Protein AF-A0A2M8PKV9-F1 (afdb_monomer_lite)

Radius of gyration: 21.06 Å; chains: 1; bounding box: 46×39×56 Å

pLDDT: mean 95.74, std 5.41, range [52.59, 98.69]

Sequence (133 aa):
SYCGNTVTEWDHLRPLVIDKKPTGYISEIHNLVPSCGKCNQSKGNKPWRQWMFRDAKLSPKSKGVTDIEERARHLSAYEKWSTPTKLDFASIVGLAVWEEHQENLESVQALLRKSQELAEKIKRTIGEAHAKR

Structure (mmCIF, N/CA/C/O backbone):
data_AF-A0A2M8PKV9-F1
#
_entry.id   AF-A0A2M8PKV9-F1
#
loop_
_atom_site.group_PDB
_atom_site.id
_atom_site.type_symbol
_atom_site.label_atom_id
_atom_site.label_alt_id
_atom_site.label_comp_id
_atom_site.label_asym_id
_atom_site.label_entity_id
_atom_site.label_seq_id
_atom_site.pdbx_PDB_ins_code
_atom_site.Cartn_x
_atom_site.Cartn_y
_atom_site.Cartn_z
_atom_site.occupancy
_atom_site.B_iso_or_equiv
_atom_site.auth_seq_id
_atom_site.auth_comp_id
_atom_site.auth_asym_id
_atom_site.auth_atom_id
_atom_site.pdbx_PDB_model_num
ATOM 1 N N . SER A 1 1 ? -8.541 -8.816 -12.283 1.00 92.00 1 SER A N 1
ATOM 2 C CA . SER A 1 1 ? -8.387 -8.634 -10.825 1.00 92.00 1 SER A CA 1
ATOM 3 C C . SER A 1 1 ? -7.825 -9.901 -10.198 1.00 92.00 1 SER A C 1
ATOM 5 O O . SER A 1 1 ? -7.947 -10.973 -10.792 1.00 92.00 1 SER A O 1
ATOM 7 N N . TYR A 1 2 ? -7.252 -9.801 -8.994 1.00 96.81 2 TYR A N 1
ATOM 8 C CA . TYR A 1 2 ? -6.715 -10.948 -8.246 1.00 96.81 2 TYR A CA 1
ATOM 9 C C . TYR A 1 2 ? -7.729 -12.074 -7.989 1.00 96.81 2 TYR A C 1
ATOM 11 O O . TYR A 1 2 ? -7.339 -13.229 -7.882 1.00 96.81 2 TYR A O 1
ATOM 19 N N . CYS A 1 3 ? -9.019 -11.747 -7.881 1.00 95.81 3 CYS A N 1
ATOM 20 C CA . CYS A 1 3 ? -10.068 -12.692 -7.490 1.00 95.81 3 CYS A CA 1
ATOM 21 C C . CYS A 1 3 ? -11.160 -12.913 -8.548 1.00 95.81 3 CYS A C 1
ATOM 23 O O . CYS A 1 3 ? -12.217 -13.430 -8.210 1.00 95.81 3 CYS A O 1
ATOM 25 N N . GLY A 1 4 ? -10.963 -12.452 -9.786 1.00 94.81 4 GLY A N 1
ATOM 26 C CA . GLY A 1 4 ? -11.947 -12.590 -10.870 1.00 94.81 4 GLY A CA 1
ATOM 27 C C . GLY A 1 4 ? -13.082 -11.556 -10.878 1.00 94.81 4 GLY A C 1
ATOM 28 O O . GLY A 1 4 ? -13.709 -11.366 -11.911 1.00 94.81 4 GLY A O 1
ATOM 29 N N . ASN A 1 5 ? -13.305 -10.818 -9.786 1.00 96.25 5 ASN A N 1
ATOM 30 C CA . ASN A 1 5 ? -14.305 -9.742 -9.739 1.00 96.25 5 ASN A CA 1
ATOM 31 C C . ASN A 1 5 ? -13.985 -8.580 -10.702 1.00 96.25 5 ASN A C 1
ATOM 33 O O . ASN A 1 5 ? -12.824 -8.386 -11.082 1.00 96.25 5 ASN A O 1
ATOM 37 N N . THR A 1 6 ? -14.992 -7.747 -10.987 1.00 97.38 6 THR A N 1
ATOM 38 C CA . THR A 1 6 ? -14.864 -6.501 -11.760 1.00 97.38 6 THR A CA 1
ATOM 39 C C . THR A 1 6 ? -13.671 -5.670 -11.301 1.00 97.38 6 THR A C 1
ATOM 41 O O . THR A 1 6 ? -13.479 -5.432 -10.105 1.00 97.38 6 THR A O 1
ATOM 44 N N . VAL A 1 7 ? -12.853 -5.257 -12.266 1.00 97.88 7 VAL A N 1
ATOM 45 C CA . VAL A 1 7 ? -11.725 -4.355 -12.039 1.00 97.88 7 VAL A CA 1
ATOM 46 C C . VAL A 1 7 ? -12.277 -2.953 -11.822 1.00 97.88 7 VAL A C 1
ATOM 48 O O . VAL A 1 7 ? -13.049 -2.463 -12.639 1.00 97.88 7 VAL A O 1
ATOM 51 N N . THR A 1 8 ? -11.878 -2.319 -10.728 1.00 97.94 8 THR A N 1
ATOM 52 C CA . THR A 1 8 ? -12.311 -0.958 -10.375 1.00 97.94 8 THR A CA 1
ATOM 53 C C . THR A 1 8 ? -11.136 -0.013 -10.159 1.00 97.94 8 THR A C 1
ATOM 55 O O . THR A 1 8 ? -11.340 1.185 -10.018 1.00 97.94 8 THR A O 1
ATOM 58 N N . GLU A 1 9 ? -9.914 -0.541 -10.095 1.00 97.19 9 GLU A N 1
ATOM 59 C CA . GLU A 1 9 ? -8.708 0.222 -9.783 1.00 97.19 9 GLU A CA 1
ATOM 60 C C . GLU A 1 9 ? -7.445 -0.525 -10.237 1.00 97.19 9 GLU A C 1
ATOM 62 O O . GLU A 1 9 ? -7.497 -1.675 -10.692 1.00 97.19 9 GLU A O 1
ATOM 67 N N . TRP A 1 10 ? -6.302 0.126 -10.047 1.00 97.44 10 TRP A N 1
ATOM 68 C CA . TRP A 1 10 ? -4.976 -0.435 -10.268 1.00 97.44 10 TRP A CA 1
ATOM 69 C C . TRP A 1 10 ? -4.275 -0.620 -8.920 1.00 97.44 10 TRP A C 1
ATOM 71 O O . TRP A 1 10 ? -4.234 0.308 -8.118 1.00 97.44 10 TRP A O 1
ATOM 81 N N . ASP A 1 11 ? -3.747 -1.815 -8.662 1.00 97.38 11 ASP A N 1
ATOM 82 C CA . ASP A 1 11 ? -2.961 -2.123 -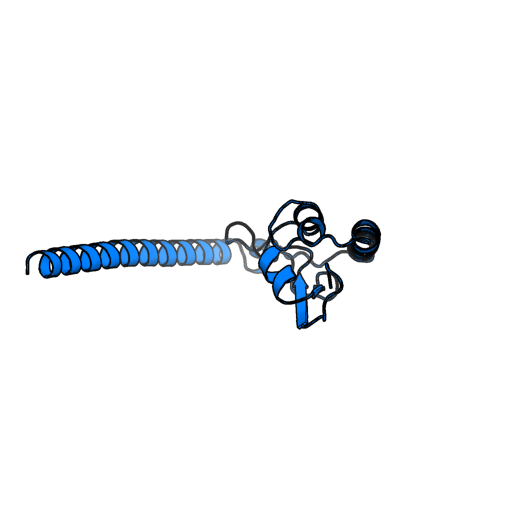7.461 1.00 97.38 11 ASP A CA 1
ATOM 83 C C . ASP A 1 11 ? -1.467 -2.127 -7.793 1.00 97.38 11 ASP A C 1
ATOM 85 O O . ASP A 1 11 ? -1.065 -2.585 -8.866 1.00 97.38 11 ASP A O 1
ATOM 89 N N . HIS A 1 12 ? -0.649 -1.655 -6.852 1.00 97.06 12 HIS A N 1
ATOM 90 C CA . HIS A 1 12 ? 0.804 -1.725 -6.960 1.00 97.06 12 HIS A CA 1
ATOM 91 C C . HIS A 1 12 ? 1.318 -3.109 -6.563 1.00 97.06 12 HIS A C 1
ATOM 93 O O . HIS A 1 12 ? 1.292 -3.452 -5.379 1.00 97.06 12 HIS A O 1
ATOM 99 N N . LEU A 1 13 ? 1.848 -3.889 -7.510 1.00 95.38 13 LEU A N 1
ATOM 100 C CA . LEU A 1 13 ? 2.422 -5.215 -7.234 1.00 95.38 13 LEU A CA 1
ATOM 101 C C . LEU A 1 13 ? 3.515 -5.161 -6.166 1.00 95.38 13 LEU A C 1
ATOM 103 O O . LEU A 1 13 ? 3.557 -6.003 -5.262 1.00 95.38 13 LEU A O 1
ATOM 107 N N . ARG A 1 14 ? 4.379 -4.150 -6.272 1.00 95.69 14 ARG A N 1
ATOM 108 C CA . ARG A 1 14 ? 5.443 -3.828 -5.328 1.00 95.69 14 ARG A CA 1
ATOM 109 C C . ARG A 1 14 ? 5.019 -2.586 -4.542 1.00 95.69 14 ARG A C 1
ATOM 111 O O . ARG A 1 14 ? 4.703 -1.561 -5.151 1.00 95.69 14 ARG A O 1
ATOM 118 N N . PRO A 1 15 ? 4.988 -2.655 -3.204 1.00 96.00 15 PRO A N 1
ATOM 119 C CA . PRO A 1 15 ? 4.475 -1.569 -2.377 1.00 96.00 15 PRO A CA 1
ATOM 120 C C . PRO A 1 15 ? 5.321 -0.306 -2.531 1.00 96.00 15 PRO A C 1
ATOM 122 O O . PRO A 1 15 ? 6.547 -0.387 -2.522 1.00 96.00 15 PRO A O 1
ATOM 125 N N . LEU A 1 16 ? 4.673 0.858 -2.615 1.00 96.56 16 LEU A N 1
ATOM 126 C CA . LEU A 1 16 ? 5.364 2.152 -2.668 1.00 96.56 16 LEU A CA 1
ATOM 127 C C . LEU A 1 16 ? 5.933 2.565 -1.307 1.00 96.56 16 LEU A C 1
ATOM 129 O O . LEU A 1 16 ? 6.960 3.231 -1.247 1.00 96.56 16 LEU A O 1
ATOM 133 N N . VAL A 1 17 ? 5.271 2.162 -0.216 1.00 95.25 17 VAL A N 1
ATOM 134 C CA . VAL A 1 17 ? 5.625 2.537 1.158 1.00 95.25 17 VAL A CA 1
ATOM 135 C C . VAL A 1 17 ? 5.602 1.307 2.067 1.00 95.25 17 VAL A C 1
ATOM 137 O O . VAL A 1 17 ? 4.613 0.569 2.110 1.00 95.25 17 VAL A O 1
ATOM 140 N N . ILE A 1 18 ? 6.678 1.112 2.827 1.00 94.94 18 ILE A N 1
ATOM 141 C CA . ILE A 1 18 ? 6.800 0.123 3.907 1.00 94.94 18 ILE A CA 1
ATOM 142 C C . ILE A 1 18 ? 7.345 0.853 5.134 1.00 94.94 18 ILE A C 1
ATOM 144 O O . ILE A 1 18 ? 8.228 1.692 5.002 1.00 94.94 18 ILE A O 1
ATOM 148 N N . ASP A 1 19 ? 6.791 0.579 6.317 1.00 92.12 19 ASP A N 1
ATOM 149 C CA . ASP A 1 19 ? 7.226 1.186 7.585 1.00 92.12 19 ASP A CA 1
ATOM 150 C C . ASP A 1 19 ? 7.351 2.716 7.522 1.00 92.12 19 ASP A C 1
ATOM 152 O O . ASP A 1 19 ? 8.280 3.318 8.055 1.00 92.12 19 ASP A O 1
ATOM 156 N N . LYS A 1 20 ? 6.377 3.344 6.843 1.00 90.00 20 LYS A N 1
ATOM 157 C CA . LYS A 1 20 ? 6.284 4.796 6.599 1.00 90.00 20 LYS A CA 1
ATOM 158 C C . LYS A 1 20 ? 7.422 5.383 5.750 1.00 90.00 20 LYS A C 1
ATOM 160 O O . LYS A 1 20 ? 7.524 6.600 5.649 1.00 90.00 20 LYS A O 1
ATOM 165 N N . LYS A 1 21 ? 8.238 4.544 5.110 1.00 92.00 21 LYS A N 1
ATOM 166 C CA . LYS A 1 21 ? 9.325 4.952 4.215 1.00 92.00 21 LYS A CA 1
ATOM 167 C C . LYS A 1 21 ? 9.037 4.517 2.779 1.00 92.00 21 LYS A C 1
ATOM 169 O O . LYS A 1 21 ? 8.473 3.436 2.574 1.00 92.00 21 LYS A O 1
ATOM 174 N N . PRO A 1 22 ? 9.400 5.325 1.771 1.00 95.19 22 PRO A N 1
ATOM 175 C CA . PRO A 1 22 ? 9.250 4.905 0.390 1.00 95.19 22 PRO A CA 1
ATOM 176 C C . PRO A 1 22 ? 10.226 3.771 0.065 1.00 95.19 22 PRO A C 1
ATOM 178 O O . PRO A 1 22 ? 11.354 3.740 0.548 1.00 95.19 22 PRO A O 1
ATOM 181 N N . THR A 1 23 ? 9.796 2.835 -0.774 1.00 96.75 23 THR A N 1
ATOM 182 C CA . THR A 1 23 ? 10.595 1.659 -1.169 1.00 96.75 23 THR A CA 1
ATOM 183 C C . THR A 1 23 ? 11.504 1.911 -2.374 1.00 96.75 23 THR A C 1
ATOM 185 O O . THR A 1 23 ? 12.309 1.047 -2.734 1.00 96.75 23 THR A O 1
ATOM 188 N N . GLY A 1 24 ? 11.340 3.061 -3.032 1.00 97.31 24 GLY A N 1
ATOM 189 C CA . GLY A 1 24 ? 11.969 3.385 -4.312 1.00 97.31 24 GLY A CA 1
ATOM 190 C C . GLY A 1 24 ? 11.115 3.022 -5.526 1.00 97.31 24 GLY A C 1
ATOM 191 O O . GLY A 1 24 ? 11.309 3.604 -6.589 1.00 97.31 24 GLY A O 1
ATOM 192 N N . TYR A 1 25 ? 10.155 2.101 -5.390 1.00 97.50 25 TYR A N 1
ATOM 193 C CA . TYR A 1 25 ? 9.216 1.814 -6.474 1.00 97.50 25 TYR A CA 1
ATOM 194 C C . TYR A 1 25 ? 8.261 2.985 -6.684 1.00 97.50 25 TYR A C 1
ATOM 196 O O . TYR A 1 25 ? 7.886 3.670 -5.731 1.00 97.50 25 TYR A O 1
ATOM 204 N N . ILE A 1 26 ? 7.845 3.181 -7.932 1.00 96.88 26 ILE A N 1
ATOM 205 C CA . ILE A 1 26 ? 6.942 4.261 -8.332 1.00 96.88 26 ILE A CA 1
ATOM 206 C C . ILE A 1 26 ? 5.654 3.715 -8.953 1.00 96.88 26 ILE A C 1
ATOM 208 O O . ILE A 1 26 ? 5.494 2.511 -9.191 1.00 96.88 26 ILE A O 1
ATOM 212 N N . SER A 1 27 ? 4.711 4.622 -9.197 1.00 96.75 27 SER A N 1
ATOM 213 C CA . SER A 1 27 ? 3.558 4.351 -10.050 1.00 96.75 27 SER A CA 1
ATOM 214 C C . SER A 1 27 ? 4.008 4.338 -11.506 1.00 96.75 27 SER A C 1
ATOM 216 O O . SER A 1 27 ? 4.258 5.381 -12.100 1.00 96.75 27 SER A O 1
ATOM 218 N N . GLU A 1 28 ? 4.095 3.146 -12.075 1.00 96.56 28 GLU A N 1
ATOM 219 C CA . GLU A 1 28 ? 4.424 2.915 -13.478 1.00 96.56 28 GLU A CA 1
ATOM 220 C C . GLU A 1 28 ? 3.693 1.663 -13.959 1.00 96.56 28 GLU A C 1
ATOM 222 O O . GLU A 1 28 ? 3.286 0.833 -13.142 1.00 96.56 28 GLU A O 1
ATOM 227 N N . ILE A 1 29 ? 3.572 1.492 -15.278 1.00 95.44 29 ILE A N 1
ATOM 228 C CA . ILE A 1 29 ? 2.899 0.329 -15.871 1.00 95.44 29 ILE A CA 1
ATOM 229 C C . ILE A 1 29 ? 3.459 -0.961 -15.261 1.00 95.44 29 ILE A C 1
ATOM 231 O O . ILE A 1 29 ? 2.696 -1.712 -14.666 1.00 95.44 29 ILE A O 1
ATOM 235 N N . HIS A 1 30 ? 4.782 -1.148 -15.242 1.00 94.88 30 HIS A N 1
ATOM 236 C CA . HIS A 1 30 ? 5.457 -2.346 -14.710 1.00 94.88 30 HIS A CA 1
ATOM 237 C C . HIS A 1 30 ? 5.209 -2.656 -13.222 1.00 94.88 30 HIS A C 1
ATOM 239 O O . HIS A 1 30 ? 5.585 -3.731 -12.742 1.00 94.88 30 HIS A O 1
ATOM 245 N N . ASN A 1 31 ? 4.601 -1.732 -12.478 1.00 96.94 31 ASN A N 1
ATOM 246 C CA . ASN A 1 31 ? 4.224 -1.933 -11.088 1.00 96.94 31 ASN A CA 1
ATOM 247 C C . ASN A 1 31 ? 2.705 -1.947 -10.867 1.00 96.94 31 ASN A C 1
ATOM 249 O O . ASN A 1 31 ? 2.276 -2.200 -9.750 1.00 96.94 31 ASN A O 1
ATOM 253 N N . LEU A 1 32 ? 1.887 -1.712 -11.892 1.00 96.69 32 LEU A N 1
ATOM 254 C CA . LEU A 1 32 ? 0.431 -1.672 -11.782 1.00 96.69 32 LEU A CA 1
ATOM 255 C C . LEU A 1 32 ? -0.216 -2.927 -12.364 1.00 96.69 32 LEU A C 1
ATOM 257 O O . LEU A 1 32 ? 0.134 -3.377 -13.454 1.00 96.69 32 LEU A O 1
ATOM 261 N N . VAL A 1 33 ? -1.212 -3.460 -11.653 1.00 96.75 33 VAL A N 1
ATOM 262 C CA . VAL A 1 33 ? -2.071 -4.544 -12.143 1.00 96.75 33 VAL A CA 1
ATOM 263 C C . VAL A 1 33 ? -3.552 -4.253 -11.902 1.00 96.75 33 VAL A C 1
ATOM 265 O O . VAL A 1 33 ? -3.908 -3.657 -10.882 1.00 96.75 33 VAL A O 1
ATOM 268 N N . PRO A 1 34 ? -4.451 -4.707 -12.793 1.00 97.50 34 PRO A N 1
ATOM 269 C CA . PRO A 1 34 ? -5.888 -4.553 -12.597 1.00 97.50 34 PRO A CA 1
ATOM 270 C C . PRO A 1 34 ? -6.365 -5.246 -11.314 1.00 97.50 34 PRO A C 1
ATOM 272 O O . PRO A 1 34 ? -6.210 -6.463 -11.165 1.00 97.50 34 PRO A O 1
ATOM 275 N N . SER A 1 35 ? -7.034 -4.516 -10.421 1.00 97.56 35 SER A N 1
ATOM 276 C CA . SER A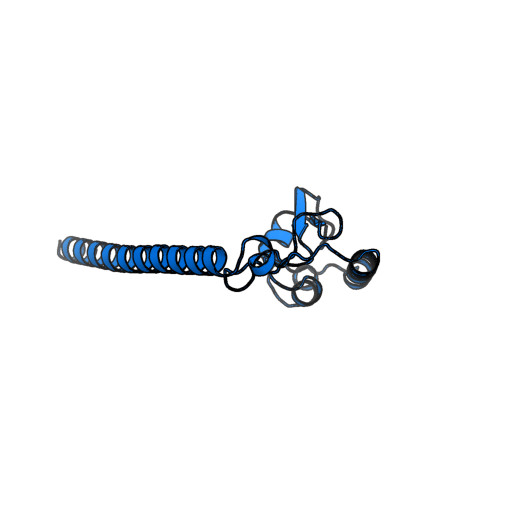 1 35 ? -7.554 -5.024 -9.146 1.00 97.56 35 SER A CA 1
ATOM 277 C C . SER A 1 35 ? -9.007 -4.602 -8.903 1.00 97.56 35 SER A C 1
ATOM 279 O O . SER A 1 35 ? -9.554 -3.735 -9.580 1.00 97.56 35 SER A O 1
ATOM 281 N N . CYS A 1 36 ? -9.666 -5.273 -7.960 1.00 97.56 36 CYS A N 1
ATOM 282 C CA . CYS A 1 36 ? -10.951 -4.825 -7.428 1.00 97.56 36 CYS A CA 1
ATOM 283 C C . CYS A 1 36 ? -10.742 -4.193 -6.047 1.00 97.56 36 CYS A C 1
ATOM 285 O O . CYS A 1 36 ? -9.867 -4.662 -5.308 1.00 97.56 36 CYS A O 1
ATOM 287 N N . GLY A 1 37 ? -11.632 -3.258 -5.675 1.00 97.25 37 GLY A N 1
ATOM 288 C CA . GLY A 1 37 ? -11.615 -2.496 -4.408 1.00 97.25 37 GLY A CA 1
ATOM 289 C C . GLY A 1 37 ? -11.144 -3.298 -3.195 1.00 97.25 37 GLY A C 1
ATOM 290 O O . GLY A 1 37 ? -10.215 -2.955 -2.465 1.00 97.25 37 GLY A O 1
ATOM 291 N N . LYS A 1 38 ? -11.809 -4.436 -2.989 1.00 96.81 38 LYS A N 1
ATOM 292 C CA . LYS A 1 38 ? -11.613 -5.291 -1.813 1.00 96.81 38 LYS A CA 1
ATOM 293 C C . LYS A 1 38 ? -10.246 -5.979 -1.802 1.00 96.81 38 LYS A C 1
ATOM 295 O O . LYS A 1 38 ? -9.681 -6.185 -0.731 1.00 96.81 38 LYS A O 1
ATOM 300 N N . CYS A 1 39 ? -9.724 -6.357 -2.968 1.00 96.75 39 CYS A N 1
ATOM 301 C CA . CYS A 1 39 ? -8.425 -7.015 -3.070 1.00 96.75 39 CYS A CA 1
ATOM 302 C C . CYS A 1 39 ? -7.277 -6.030 -2.848 1.00 96.75 39 CYS A C 1
ATOM 304 O O . CYS A 1 39 ? -6.395 -6.343 -2.055 1.00 96.75 39 CYS A O 1
ATOM 306 N N . ASN A 1 40 ? -7.317 -4.850 -3.478 1.00 97.00 40 ASN A N 1
ATOM 307 C CA . ASN A 1 40 ? -6.306 -3.802 -3.283 1.00 97.00 40 ASN A CA 1
ATOM 308 C C . ASN A 1 40 ? -6.202 -3.409 -1.804 1.00 97.00 40 ASN A C 1
ATOM 310 O O . ASN A 1 40 ? -5.137 -3.504 -1.197 1.00 97.00 40 ASN A O 1
ATOM 314 N N . GLN A 1 41 ? -7.344 -3.100 -1.178 1.00 95.31 41 GLN A N 1
ATOM 315 C CA . GLN A 1 41 ? -7.396 -2.748 0.243 1.00 95.31 41 GLN A CA 1
ATOM 316 C C . GLN A 1 41 ? -6.895 -3.885 1.146 1.00 95.31 41 GLN A C 1
ATOM 318 O O . GLN A 1 41 ? -6.162 -3.649 2.104 1.00 95.31 41 GLN A O 1
ATOM 323 N N . SER A 1 42 ? -7.260 -5.137 0.849 1.00 96.62 42 SER A N 1
ATOM 324 C CA . SER A 1 42 ? -6.829 -6.287 1.651 1.00 96.62 42 SER A CA 1
ATOM 325 C C . SER A 1 42 ? -5.332 -6.576 1.536 1.00 96.62 42 SER A C 1
ATOM 327 O O . SER A 1 42 ? -4.683 -6.899 2.546 1.00 96.62 42 SER A O 1
ATOM 329 N N . LYS A 1 43 ? -4.782 -6.470 0.322 1.00 96.81 43 LYS A N 1
ATOM 330 C CA . LYS A 1 43 ? -3.351 -6.625 0.073 1.00 96.81 43 LYS A CA 1
ATOM 331 C C . LYS A 1 43 ? -2.592 -5.528 0.808 1.00 96.81 43 LYS A C 1
ATOM 333 O O . LYS A 1 43 ? -1.738 -5.834 1.648 1.00 96.81 43 LYS A O 1
ATOM 338 N N . GLY A 1 44 ? -2.956 -4.271 0.561 1.00 95.25 44 GLY A N 1
ATOM 339 C CA . GLY A 1 44 ? -2.222 -3.110 1.048 1.00 95.25 44 GLY A CA 1
ATOM 340 C C . GLY A 1 44 ? -0.763 -3.173 0.595 1.00 95.25 44 GLY A C 1
ATOM 341 O O . GLY A 1 44 ? -0.470 -3.463 -0.567 1.00 95.25 44 GLY A O 1
ATOM 342 N N . ASN A 1 45 ? 0.163 -2.978 1.534 1.00 96.00 45 ASN A N 1
ATOM 343 C CA . ASN A 1 45 ? 1.602 -3.016 1.269 1.00 96.00 45 ASN A CA 1
ATOM 344 C C . ASN A 1 45 ? 2.234 -4.424 1.316 1.00 96.00 45 ASN A C 1
ATOM 346 O O . ASN A 1 45 ? 3.456 -4.549 1.255 1.00 96.00 45 ASN A O 1
ATOM 350 N N . LYS A 1 46 ? 1.438 -5.492 1.446 1.00 95.81 46 LYS A N 1
ATOM 351 C CA . LYS A 1 46 ? 1.967 -6.861 1.532 1.00 95.81 46 LYS A CA 1
ATOM 352 C C . LYS A 1 46 ? 2.489 -7.333 0.169 1.00 95.81 46 LYS A C 1
ATOM 354 O O . LYS A 1 46 ? 1.866 -7.016 -0.850 1.00 95.81 46 LYS A O 1
ATOM 359 N N . PRO A 1 47 ? 3.541 -8.173 0.131 1.00 95.31 47 PRO A N 1
ATOM 360 C CA . PRO A 1 47 ? 3.943 -8.855 -1.095 1.00 95.31 47 PRO A CA 1
ATOM 361 C C . PRO A 1 47 ? 2.764 -9.637 -1.685 1.00 95.31 47 PRO A C 1
ATOM 363 O O . PRO A 1 47 ? 2.156 -10.460 -0.990 1.00 95.31 47 PRO A O 1
ATOM 366 N N . TRP A 1 48 ? 2.433 -9.380 -2.955 1.00 96.50 48 TRP A N 1
ATOM 367 C CA . TRP A 1 48 ? 1.203 -9.879 -3.583 1.00 96.50 48 TRP A CA 1
ATOM 368 C C . TRP A 1 48 ? 1.073 -11.402 -3.471 1.00 96.50 48 TRP A C 1
ATOM 370 O O . TRP A 1 48 ? 0.016 -11.893 -3.083 1.00 96.50 48 TRP A O 1
ATOM 380 N N . ARG A 1 49 ? 2.161 -12.149 -3.714 1.00 96.94 49 ARG A N 1
ATOM 381 C CA . ARG A 1 49 ? 2.149 -13.618 -3.682 1.00 96.94 49 ARG A CA 1
ATOM 382 C C . ARG A 1 49 ? 1.903 -14.136 -2.272 1.00 96.94 49 ARG A C 1
ATOM 384 O O . ARG A 1 49 ? 1.059 -14.994 -2.059 1.00 96.94 49 ARG A O 1
ATOM 391 N N . GLN A 1 50 ? 2.587 -13.578 -1.279 1.00 97.00 50 GLN A N 1
ATOM 392 C CA . GLN A 1 50 ? 2.383 -13.975 0.111 1.00 97.00 50 GLN A CA 1
ATOM 393 C C . GLN A 1 50 ? 0.952 -13.683 0.576 1.00 97.00 50 GLN A C 1
ATOM 395 O O . GLN A 1 50 ? 0.345 -14.519 1.237 1.00 97.00 50 GLN A O 1
ATOM 400 N N . TRP A 1 51 ? 0.412 -12.508 0.249 1.00 97.75 51 TRP A N 1
ATOM 401 C CA . TRP A 1 51 ? -0.960 -12.150 0.605 1.00 97.75 51 TRP A CA 1
ATOM 402 C C . TRP A 1 51 ? -1.985 -13.046 -0.096 1.00 97.75 51 TRP A C 1
ATOM 404 O O . TRP A 1 51 ? -2.920 -13.520 0.548 1.00 97.75 51 TRP A O 1
ATOM 414 N N . MET A 1 52 ? -1.783 -13.310 -1.388 1.00 97.62 52 MET A N 1
ATOM 415 C CA . MET A 1 52 ? -2.722 -14.043 -2.232 1.00 97.62 52 MET A CA 1
ATOM 416 C C . MET A 1 52 ? -3.026 -15.449 -1.697 1.00 97.62 52 MET A C 1
ATOM 418 O O . MET A 1 52 ? -4.182 -15.871 -1.721 1.00 97.62 52 MET A O 1
ATOM 422 N N . PHE A 1 53 ? -2.004 -16.118 -1.151 1.00 97.94 53 PHE A N 1
ATOM 423 C CA . PHE A 1 53 ? -2.053 -17.494 -0.640 1.00 97.94 53 PHE A CA 1
ATOM 424 C C . PHE A 1 53 ? -2.178 -17.609 0.894 1.00 97.94 53 PHE A C 1
ATOM 426 O O . PHE A 1 53 ? -2.090 -18.709 1.443 1.00 97.94 53 PHE A O 1
ATOM 433 N N . ARG A 1 54 ? -2.377 -16.501 1.617 1.00 95.44 54 ARG A N 1
ATOM 434 C CA . ARG A 1 54 ? -2.604 -16.504 3.075 1.00 95.44 54 ARG A CA 1
ATOM 435 C C . ARG A 1 54 ? -4.081 -16.382 3.421 1.00 95.44 54 ARG A C 1
ATOM 437 O O . ARG A 1 54 ? -4.888 -15.968 2.597 1.00 95.44 54 ARG A O 1
ATOM 444 N N . ASP A 1 55 ? -4.414 -16.658 4.676 1.00 92.50 55 ASP A N 1
ATOM 445 C CA . ASP A 1 55 ? -5.798 -16.706 5.167 1.00 92.50 55 ASP A CA 1
ATOM 446 C C . ASP A 1 55 ? -6.362 -15.326 5.559 1.00 92.50 55 ASP A C 1
ATOM 448 O O . ASP A 1 55 ? -7.241 -15.202 6.413 1.00 92.50 55 ASP A O 1
ATOM 452 N N . ALA A 1 56 ? -5.842 -14.251 4.957 1.00 92.69 56 ALA A N 1
ATOM 453 C CA . ALA A 1 56 ? -6.438 -12.934 5.128 1.00 92.69 56 ALA A CA 1
ATOM 454 C C . ALA A 1 56 ? -7.866 -12.967 4.567 1.00 92.69 56 ALA A C 1
ATOM 456 O O . ALA A 1 56 ? -8.056 -13.357 3.424 1.00 92.69 56 ALA A O 1
ATOM 457 N N . LYS A 1 57 ? -8.857 -12.491 5.334 1.00 90.69 57 LYS A N 1
ATOM 458 C CA . LYS A 1 57 ? -10.303 -12.599 5.032 1.00 90.69 57 LYS A CA 1
ATOM 459 C C . LYS A 1 57 ? -10.709 -12.326 3.572 1.00 90.69 57 LYS A C 1
ATOM 461 O O . LYS A 1 57 ? -11.681 -12.896 3.092 1.00 90.69 57 LYS A O 1
ATOM 466 N N . LEU A 1 58 ? -10.011 -11.422 2.884 1.00 94.38 58 LEU A N 1
ATOM 467 C CA . LEU A 1 58 ? -10.316 -10.993 1.515 1.00 94.38 58 LEU A CA 1
ATOM 468 C C . LEU A 1 58 ? -9.241 -11.398 0.487 1.00 94.38 58 LEU A C 1
ATOM 470 O O . LEU A 1 58 ? -9.276 -10.915 -0.649 1.00 94.38 58 LEU A O 1
ATOM 474 N N . SER A 1 59 ? -8.299 -12.272 0.855 1.00 96.50 59 SER A N 1
ATOM 475 C CA . SER A 1 59 ? -7.349 -12.857 -0.091 1.00 96.50 59 SER A CA 1
ATOM 476 C C . SER A 1 59 ? -8.073 -13.765 -1.096 1.00 96.50 59 SER A C 1
ATOM 478 O O . SER A 1 59 ? -9.123 -14.334 -0.783 1.00 96.50 59 SER A O 1
ATOM 480 N N . PRO A 1 60 ? -7.525 -13.946 -2.308 1.00 97.06 60 PRO A N 1
ATOM 481 C CA . PRO A 1 60 ? -8.016 -14.930 -3.266 1.00 97.06 60 PRO A CA 1
ATOM 482 C C . PRO A 1 60 ? -8.167 -16.339 -2.679 1.00 97.06 60 PRO A C 1
ATOM 484 O O . PRO A 1 60 ? -9.204 -16.960 -2.910 1.00 97.06 60 PRO A O 1
ATOM 487 N N . LYS A 1 61 ? -7.212 -16.811 -1.861 1.00 97.31 61 LYS A N 1
ATOM 488 C CA . LYS A 1 61 ? -7.317 -18.116 -1.186 1.00 97.31 61 LYS A CA 1
ATOM 489 C C . LYS A 1 61 ? -8.542 -18.187 -0.274 1.00 97.31 61 LYS A C 1
ATOM 491 O O . LYS A 1 61 ? -9.356 -19.093 -0.423 1.00 97.31 61 LYS A O 1
ATOM 496 N N . SER A 1 62 ? -8.716 -17.223 0.632 1.00 96.44 62 SER A N 1
ATOM 497 C CA . SER A 1 62 ? -9.859 -17.203 1.559 1.00 96.44 62 SER A CA 1
ATOM 498 C C . SER A 1 62 ? -11.201 -17.013 0.855 1.00 96.44 62 SER A C 1
ATOM 500 O O . SER A 1 62 ? -12.233 -17.412 1.385 1.00 96.44 62 SER A O 1
ATOM 502 N N . LYS A 1 63 ? -11.199 -16.427 -0.346 1.00 94.88 63 LYS A N 1
ATOM 503 C CA . LYS A 1 63 ? -12.385 -16.291 -1.199 1.00 94.88 63 LYS A CA 1
ATOM 504 C C . LYS A 1 63 ? -12.691 -17.533 -2.046 1.00 94.88 63 LYS A C 1
ATOM 506 O O . LYS A 1 63 ? -13.664 -17.494 -2.793 1.00 94.88 63 LYS A O 1
ATOM 511 N N . GLY A 1 64 ? -11.885 -18.593 -1.967 1.00 95.75 64 GLY A N 1
ATOM 512 C CA . GLY A 1 64 ? -12.103 -19.822 -2.733 1.00 95.75 64 GLY A CA 1
ATOM 513 C C . GLY A 1 64 ? -11.899 -19.653 -4.241 1.00 95.75 64 GLY A C 1
ATOM 514 O O . GLY A 1 64 ? -12.588 -20.295 -5.027 1.00 95.75 64 GLY A O 1
ATOM 515 N N . VAL A 1 65 ? -10.989 -18.767 -4.661 1.00 97.00 65 VAL A N 1
ATOM 516 C CA . VAL A 1 65 ? -10.650 -18.590 -6.082 1.00 97.00 65 VAL A CA 1
ATOM 517 C C . VAL A 1 65 ? -9.985 -19.871 -6.596 1.00 97.00 65 VAL A C 1
ATOM 519 O O . VAL A 1 65 ? -8.892 -20.220 -6.155 1.00 97.00 65 VAL A O 1
ATOM 522 N N . THR A 1 66 ? -10.651 -20.580 -7.508 1.00 96.44 66 THR A N 1
ATOM 523 C CA . THR A 1 66 ? -10.250 -21.924 -7.962 1.00 96.44 66 THR A CA 1
ATOM 524 C C . THR A 1 66 ? -9.042 -21.915 -8.899 1.00 96.44 66 THR A C 1
ATOM 526 O O . THR A 1 66 ? -8.242 -22.843 -8.877 1.00 96.44 66 THR A O 1
ATOM 529 N N . ASP A 1 67 ? -8.863 -20.846 -9.674 1.00 97.25 67 ASP A N 1
ATOM 530 C CA . ASP A 1 67 ? -7.769 -20.634 -10.632 1.00 97.25 67 ASP A CA 1
ATOM 531 C C . ASP A 1 67 ? -6.623 -19.779 -10.045 1.00 97.25 67 ASP A C 1
ATOM 533 O O . ASP A 1 67 ? -5.879 -19.111 -10.768 1.00 97.25 67 ASP A O 1
ATOM 537 N N . ILE A 1 68 ? -6.469 -19.773 -8.713 1.00 97.25 68 ILE A N 1
ATOM 538 C CA . ILE A 1 68 ? -5.490 -18.934 -8.001 1.00 97.25 68 ILE A CA 1
ATOM 539 C C . ILE A 1 68 ? -4.049 -19.144 -8.495 1.00 97.25 68 ILE A C 1
ATOM 541 O O . ILE A 1 68 ? -3.316 -18.170 -8.667 1.00 97.25 68 ILE A O 1
ATOM 545 N N . GLU A 1 69 ? -3.654 -20.386 -8.778 1.00 97.94 69 GLU A N 1
ATOM 546 C CA . GLU A 1 69 ? -2.310 -20.717 -9.269 1.00 97.94 69 GLU A CA 1
ATOM 547 C C . GLU A 1 69 ? -2.063 -20.175 -10.680 1.00 97.94 69 GLU A C 1
ATOM 549 O O . GLU A 1 69 ? -1.009 -19.602 -10.957 1.00 97.94 69 GLU A O 1
ATOM 554 N N . GLU A 1 70 ? -3.051 -20.276 -11.570 1.00 98.00 70 GLU A N 1
ATOM 555 C CA . GLU A 1 70 ? -2.946 -19.734 -12.926 1.00 98.00 70 GLU A CA 1
ATOM 556 C C . GLU A 1 70 ? -2.826 -18.205 -12.903 1.00 98.00 70 GLU A C 1
ATOM 558 O O . GLU A 1 70 ? -1.966 -17.623 -13.570 1.00 98.00 70 GLU A O 1
ATOM 563 N N . ARG A 1 71 ? -3.634 -17.541 -12.070 1.00 97.44 71 ARG A N 1
ATOM 564 C CA . ARG A 1 71 ? -3.543 -16.089 -11.862 1.00 97.44 71 ARG A CA 1
ATOM 565 C C . ARG A 1 71 ? -2.179 -15.689 -11.311 1.00 97.44 71 ARG A C 1
ATOM 567 O O . ARG A 1 71 ? -1.584 -14.728 -11.797 1.00 97.44 71 ARG A O 1
ATOM 574 N N . ALA A 1 72 ? -1.666 -16.428 -10.328 1.00 98.00 72 ALA A N 1
ATOM 575 C CA . ALA A 1 72 ? -0.339 -16.191 -9.776 1.00 98.00 72 ALA A CA 1
ATOM 576 C C . ALA A 1 72 ? 0.754 -16.385 -10.836 1.00 98.00 72 ALA A C 1
ATOM 578 O O . ALA A 1 72 ? 1.678 -15.579 -10.904 1.00 98.00 72 ALA A O 1
ATOM 579 N N . ARG A 1 73 ? 0.620 -17.382 -11.719 1.00 98.31 73 ARG A N 1
ATOM 580 C CA . ARG A 1 73 ? 1.533 -17.590 -12.850 1.00 98.31 73 ARG A CA 1
ATOM 581 C C . ARG A 1 73 ? 1.553 -16.386 -13.794 1.00 98.31 73 ARG A C 1
ATOM 583 O O . ARG A 1 73 ? 2.637 -15.948 -14.173 1.00 98.31 73 ARG A O 1
ATOM 590 N N . HIS A 1 74 ? 0.393 -15.825 -14.143 1.00 97.25 74 HIS A N 1
ATOM 591 C CA . HIS A 1 74 ? 0.317 -14.610 -14.963 1.00 97.25 74 HIS A CA 1
ATOM 592 C C . HIS A 1 74 ? 0.969 -13.404 -14.280 1.00 97.25 74 HIS A C 1
ATOM 594 O O . HIS A 1 74 ? 1.734 -12.684 -14.918 1.00 97.25 74 HIS A O 1
ATOM 600 N N . LEU A 1 75 ? 0.732 -13.216 -12.980 1.00 97.19 75 LEU A N 1
ATOM 601 C CA . LEU A 1 75 ? 1.352 -12.134 -12.211 1.00 97.19 75 LEU A CA 1
ATOM 602 C C . LEU A 1 75 ? 2.871 -12.300 -12.123 1.00 97.19 75 LEU A C 1
ATOM 604 O O . LEU A 1 75 ? 3.596 -11.334 -12.324 1.00 97.19 75 LEU A O 1
ATOM 608 N N . SER A 1 76 ? 3.369 -13.518 -11.904 1.00 97.12 76 SER A N 1
ATOM 609 C CA . SER A 1 76 ? 4.806 -13.803 -11.919 1.00 97.12 76 SER A CA 1
ATOM 610 C C . SER A 1 76 ? 5.438 -13.599 -13.296 1.00 97.12 76 SER A C 1
ATOM 612 O O . SER A 1 76 ? 6.578 -13.153 -13.374 1.00 97.12 76 SER A O 1
ATOM 614 N N . ALA A 1 77 ? 4.734 -13.923 -14.384 1.00 97.38 77 ALA A N 1
ATOM 615 C CA . ALA A 1 77 ? 5.214 -13.641 -15.736 1.00 97.38 77 ALA A CA 1
ATOM 616 C C . ALA A 1 77 ? 5.289 -12.128 -15.989 1.00 97.38 77 ALA A C 1
ATOM 618 O O . ALA A 1 77 ? 6.301 -11.641 -16.483 1.00 97.38 77 ALA A O 1
ATOM 619 N N . TYR A 1 78 ? 4.260 -11.386 -15.575 1.00 96.00 78 TYR A N 1
ATOM 620 C CA . TYR A 1 78 ? 4.225 -9.929 -15.667 1.00 96.00 78 TYR A CA 1
ATOM 621 C C . TYR A 1 78 ? 5.329 -9.257 -14.841 1.00 96.00 78 TYR A C 1
ATOM 623 O O . TYR A 1 78 ? 6.040 -8.391 -15.337 1.00 96.00 78 TYR A O 1
ATOM 631 N N . GLU A 1 79 ? 5.528 -9.707 -13.601 1.00 94.81 79 GLU A N 1
ATOM 632 C CA . GLU A 1 79 ? 6.568 -9.206 -12.698 1.00 94.81 79 GLU A CA 1
ATOM 633 C C . GLU A 1 79 ? 7.985 -9.399 -13.265 1.00 94.81 79 GLU A C 1
ATOM 635 O O . GLU A 1 79 ? 8.864 -8.588 -12.975 1.00 94.81 79 GLU A O 1
ATOM 640 N N . LYS A 1 80 ? 8.195 -10.450 -14.073 1.00 94.94 80 LYS A N 1
ATOM 641 C CA . LYS A 1 80 ? 9.471 -10.780 -14.732 1.00 94.94 80 LYS A CA 1
ATOM 642 C C . LYS A 1 80 ? 9.651 -10.138 -16.105 1.00 94.94 80 LYS A C 1
ATOM 644 O O . LYS A 1 80 ? 10.780 -10.066 -16.576 1.00 94.94 80 LYS A O 1
ATOM 649 N N . TRP A 1 81 ? 8.567 -9.733 -16.764 1.00 94.38 81 TRP A N 1
ATOM 650 C CA . TRP A 1 81 ? 8.608 -9.221 -18.135 1.00 94.38 81 TRP A CA 1
ATOM 651 C C . TRP A 1 81 ? 9.434 -7.934 -18.256 1.00 94.38 81 TRP A C 1
ATOM 653 O O . TRP A 1 81 ? 10.067 -7.713 -19.285 1.00 94.38 81 TRP A O 1
ATOM 663 N N . SER A 1 82 ? 9.469 -7.112 -17.206 1.00 89.56 82 SER A N 1
ATOM 664 C CA . SER A 1 82 ? 10.238 -5.871 -17.191 1.00 89.56 82 SER A CA 1
ATOM 665 C C . SER A 1 82 ? 10.762 -5.545 -15.795 1.00 89.56 82 SER A C 1
ATOM 667 O O . SER A 1 82 ? 10.141 -5.878 -14.779 1.00 89.56 82 SER A O 1
ATOM 669 N N . THR A 1 83 ? 11.906 -4.867 -15.748 1.00 90.69 83 THR A N 1
ATOM 670 C CA . THR A 1 83 ? 12.492 -4.364 -14.505 1.00 90.69 83 THR A CA 1
ATOM 671 C C . THR A 1 83 ? 11.809 -3.045 -14.136 1.00 90.69 83 THR A C 1
ATOM 673 O O . THR A 1 83 ? 11.860 -2.105 -14.929 1.00 90.69 83 THR A O 1
ATOM 676 N N . PRO A 1 84 ? 11.173 -2.939 -12.956 1.00 93.06 84 PRO A N 1
ATOM 677 C CA . PRO A 1 84 ? 10.568 -1.688 -12.518 1.00 93.06 84 PRO A CA 1
ATOM 678 C C . PRO A 1 84 ? 11.637 -0.627 -12.251 1.00 93.06 84 PRO A C 1
ATOM 680 O O . PRO A 1 84 ? 12.756 -0.929 -11.823 1.00 93.06 84 PRO A O 1
ATOM 683 N N . THR A 1 85 ? 11.248 0.627 -12.418 1.00 96.31 85 THR A N 1
ATOM 684 C CA . THR A 1 85 ? 12.019 1.772 -11.963 1.00 96.31 85 THR A CA 1
ATOM 685 C C . THR A 1 85 ? 12.121 1.732 -10.442 1.00 96.31 85 THR A C 1
ATOM 687 O O . THR A 1 85 ? 11.124 1.600 -9.725 1.00 96.31 85 THR A O 1
ATOM 690 N N . LYS A 1 86 ? 13.348 1.863 -9.937 1.00 96.94 86 LYS A N 1
ATOM 691 C CA . LYS A 1 86 ? 13.615 1.969 -8.507 1.00 96.94 86 LYS A CA 1
ATOM 692 C C . LYS A 1 86 ? 14.492 3.181 -8.251 1.00 96.94 86 LYS A C 1
ATOM 694 O O . LYS A 1 86 ? 15.658 3.198 -8.632 1.00 96.94 86 LYS A O 1
ATOM 699 N N . LEU A 1 87 ? 13.902 4.192 -7.628 1.00 97.00 87 LEU A N 1
ATO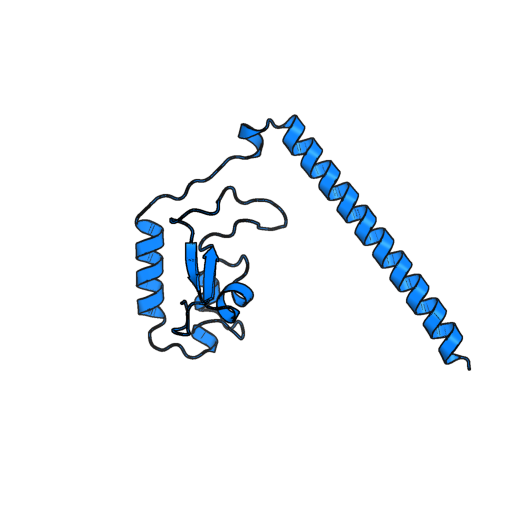M 700 C CA . LEU A 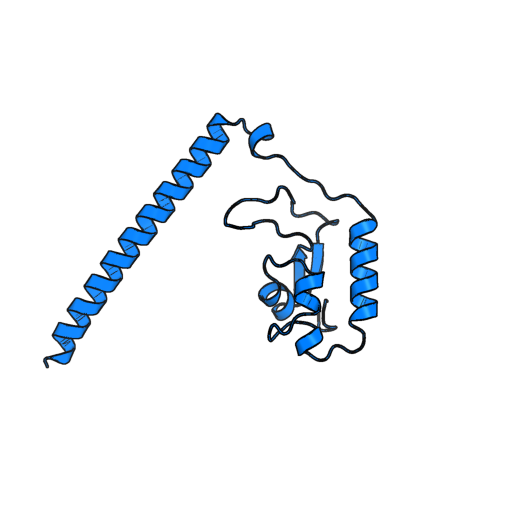1 87 ? 14.568 5.444 -7.316 1.00 97.00 87 LEU A CA 1
ATOM 701 C C . LEU A 1 87 ? 15.240 5.360 -5.952 1.00 97.00 87 LEU A C 1
ATOM 703 O O . LEU A 1 87 ? 14.634 4.922 -4.972 1.00 97.00 87 LEU A O 1
ATOM 707 N N . ASP A 1 88 ? 16.475 5.837 -5.889 1.00 96.56 88 ASP A N 1
ATOM 708 C CA . ASP A 1 88 ? 17.111 6.188 -4.629 1.00 96.56 88 ASP A CA 1
ATOM 709 C C . ASP A 1 88 ? 16.826 7.662 -4.329 1.00 96.56 88 ASP A C 1
ATOM 711 O O . ASP A 1 88 ? 17.532 8.560 -4.788 1.00 96.56 88 ASP A O 1
ATOM 715 N N . PHE A 1 89 ? 15.740 7.911 -3.596 1.00 95.06 89 PHE A N 1
ATOM 716 C CA . PHE A 1 89 ? 15.299 9.269 -3.285 1.00 95.06 89 PHE A CA 1
ATOM 717 C C . PHE A 1 89 ? 16.376 10.069 -2.552 1.00 95.06 89 PHE A C 1
ATOM 719 O O . PHE A 1 89 ? 16.607 11.216 -2.923 1.00 95.06 89 PHE A O 1
ATOM 726 N N . ALA A 1 90 ? 17.058 9.467 -1.571 1.00 95.56 90 ALA A N 1
ATOM 727 C CA . ALA A 1 90 ? 18.080 10.148 -0.780 1.00 95.56 90 ALA A CA 1
ATOM 728 C C . ALA A 1 90 ? 19.258 10.591 -1.654 1.00 95.56 90 ALA A C 1
ATOM 730 O O . ALA A 1 90 ? 19.704 11.732 -1.554 1.00 95.56 90 ALA A O 1
ATOM 731 N N . SER A 1 91 ? 19.708 9.726 -2.566 1.00 97.50 91 SER A N 1
ATOM 732 C CA . SER A 1 91 ? 20.763 10.084 -3.519 1.00 97.50 91 SER A CA 1
ATOM 733 C C . SER A 1 91 ? 20.317 11.151 -4.526 1.00 97.50 91 SER A C 1
ATOM 735 O O . SER A 1 91 ? 21.124 11.988 -4.917 1.00 97.50 91 SER A O 1
ATOM 737 N N . ILE A 1 92 ? 19.041 11.160 -4.932 1.00 97.62 92 ILE A N 1
ATOM 738 C CA . ILE A 1 92 ? 18.505 12.134 -5.897 1.00 97.62 92 ILE A CA 1
ATOM 739 C C . ILE A 1 92 ? 18.363 13.530 -5.280 1.00 97.62 92 ILE A C 1
ATOM 741 O O . ILE A 1 92 ? 18.739 14.512 -5.916 1.00 97.62 92 ILE A O 1
ATOM 745 N N . VAL A 1 93 ? 17.799 13.637 -4.072 1.00 97.25 93 VAL A N 1
ATOM 746 C CA . VAL A 1 93 ? 17.546 14.945 -3.432 1.00 97.25 93 VAL A CA 1
ATOM 747 C C . VAL A 1 93 ? 18.720 15.445 -2.587 1.00 97.25 93 VAL A C 1
ATOM 749 O O . VAL A 1 93 ? 18.743 16.609 -2.197 1.00 97.25 93 VAL A O 1
ATOM 752 N N . GLY A 1 94 ? 19.695 14.576 -2.319 1.00 98.12 94 GLY A N 1
ATOM 753 C CA . GLY A 1 94 ? 20.806 14.830 -1.411 1.00 98.12 94 GLY A CA 1
ATOM 754 C C . GLY A 1 94 ? 20.476 14.437 0.030 1.00 98.12 94 GLY A C 1
ATOM 755 O O . GLY A 1 94 ? 19.371 14.662 0.527 1.00 98.12 94 GLY A O 1
ATOM 756 N N . LEU A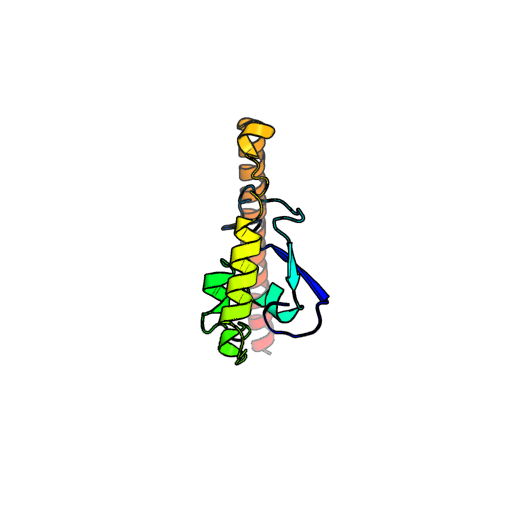 1 95 ? 21.471 13.867 0.718 1.00 96.94 95 LEU A N 1
ATOM 757 C CA . LEU A 1 95 ? 21.300 13.295 2.055 1.00 96.94 95 LEU A CA 1
ATOM 758 C C . LEU A 1 95 ? 20.800 14.323 3.081 1.00 96.94 95 LEU A C 1
ATOM 760 O O . LEU A 1 95 ? 19.891 14.009 3.835 1.00 96.94 95 LEU A O 1
ATOM 764 N N . ALA A 1 96 ? 21.311 15.557 3.046 1.00 97.94 96 ALA A N 1
ATOM 765 C CA . ALA A 1 96 ? 20.906 16.607 3.984 1.00 97.94 96 ALA A CA 1
ATOM 766 C C . ALA A 1 96 ? 19.406 16.948 3.881 1.00 97.94 96 ALA A C 1
ATOM 768 O O . ALA A 1 96 ? 18.705 16.975 4.886 1.00 97.94 96 ALA A O 1
ATOM 769 N N . VAL A 1 97 ? 18.892 17.140 2.659 1.00 98.25 97 VAL A N 1
ATOM 770 C CA . VAL A 1 97 ? 17.462 17.421 2.423 1.00 98.25 97 VAL A CA 1
ATOM 771 C C . VAL A 1 97 ? 16.606 16.213 2.803 1.00 98.25 97 VAL A C 1
ATOM 773 O O . VAL A 1 97 ? 15.509 16.351 3.347 1.00 98.25 97 VAL A O 1
ATOM 776 N N . TRP A 1 98 ? 17.103 15.009 2.518 1.00 97.19 98 TRP A N 1
ATOM 777 C CA . TRP A 1 98 ? 16.425 13.775 2.885 1.00 97.19 98 TRP A CA 1
ATOM 778 C C . TRP A 1 98 ? 16.301 13.610 4.405 1.00 97.19 98 TRP A C 1
ATOM 780 O O . TRP A 1 98 ? 15.217 13.292 4.897 1.00 97.19 98 TRP A O 1
ATOM 790 N N . GLU A 1 99 ? 17.383 13.848 5.145 1.00 96.56 99 GLU A N 1
ATOM 791 C CA . GLU A 1 99 ? 17.423 13.803 6.609 1.00 96.56 99 GLU A CA 1
ATOM 792 C C . GLU A 1 99 ? 16.504 14.862 7.222 1.00 96.56 99 GLU A C 1
ATOM 794 O O . GLU A 1 99 ? 15.650 14.510 8.037 1.00 96.56 99 GLU A O 1
ATOM 799 N N . GLU A 1 100 ? 16.559 16.107 6.739 1.00 98.12 100 GLU A N 1
ATOM 800 C CA . GLU A 1 100 ? 15.655 17.181 7.172 1.00 98.12 100 GLU A CA 1
ATOM 801 C C . GLU A 1 100 ? 14.177 16.790 6.976 1.00 98.12 100 GLU A C 1
ATOM 803 O O . GLU A 1 100 ? 13.330 16.997 7.849 1.00 98.12 100 GLU A O 1
ATOM 808 N N . HIS A 1 101 ? 13.836 16.154 5.850 1.00 96.44 101 HIS A N 1
ATOM 809 C CA . HIS A 1 101 ? 12.481 15.654 5.618 1.00 96.44 101 HIS A CA 1
ATOM 810 C C . HIS A 1 101 ? 12.068 14.565 6.626 1.00 96.44 101 HIS A C 1
ATOM 812 O O . HIS A 1 101 ? 10.923 14.562 7.093 1.00 96.44 101 HIS A O 1
ATOM 818 N N . GLN A 1 102 ? 12.974 13.647 6.980 1.00 94.75 102 GLN A N 1
ATOM 819 C CA . GLN A 1 102 ? 12.698 12.611 7.982 1.00 94.75 102 GLN A CA 1
ATOM 820 C C . GLN A 1 102 ? 12.507 13.209 9.385 1.00 94.75 102 GLN A C 1
ATOM 822 O O . GLN A 1 102 ? 11.587 12.799 10.096 1.00 94.75 102 GLN A O 1
ATOM 827 N N . GLU A 1 103 ? 13.314 14.198 9.769 1.00 97.25 103 GLU A N 1
ATOM 828 C CA . GLU A 1 103 ? 13.188 14.909 11.050 1.00 97.25 103 GLU A CA 1
ATOM 829 C C . GLU A 1 103 ? 11.865 15.678 11.155 1.00 97.25 103 GLU A C 1
ATOM 831 O O . GLU A 1 103 ? 11.162 15.603 12.172 1.00 97.25 103 GLU A O 1
ATOM 836 N N . ASN A 1 104 ? 11.472 16.357 10.075 1.00 97.62 104 ASN A N 1
ATOM 837 C CA . ASN A 1 104 ? 10.179 17.028 9.980 1.00 97.62 104 ASN A CA 1
ATOM 838 C C . ASN A 1 104 ? 9.017 16.038 10.145 1.00 97.62 104 ASN A C 1
ATOM 840 O O . ASN A 1 104 ? 8.072 16.293 10.898 1.00 97.62 104 ASN A O 1
ATOM 844 N N . LEU A 1 105 ? 9.091 14.880 9.481 1.00 95.75 105 LEU A N 1
ATOM 845 C CA . LEU A 1 105 ? 8.073 13.838 9.592 1.00 95.75 105 LEU A CA 1
ATOM 846 C C . LEU A 1 105 ? 7.962 13.298 11.025 1.00 95.75 105 LEU A C 1
ATOM 848 O O . LEU A 1 105 ? 6.846 13.137 11.526 1.00 95.75 105 LEU A O 1
ATOM 852 N N . GLU A 1 106 ? 9.084 13.030 11.694 1.00 96.62 106 GLU A N 1
ATOM 853 C CA . GLU A 1 106 ? 9.071 12.550 13.079 1.00 96.62 106 GLU A CA 1
ATOM 854 C C . GLU A 1 106 ? 8.480 13.600 14.027 1.00 96.62 106 GLU A C 1
ATOM 856 O O . GLU A 1 106 ? 7.639 13.271 14.867 1.00 96.62 106 GLU A O 1
ATOM 861 N N . SER A 1 107 ? 8.826 14.873 13.834 1.00 98.31 107 SER A N 1
ATOM 862 C CA . SER A 1 107 ? 8.294 15.987 14.626 1.00 98.31 107 SER A CA 1
ATOM 863 C C . SER A 1 107 ? 6.768 16.100 14.513 1.00 98.31 107 SER A C 1
ATOM 865 O O . SER A 1 107 ? 6.068 16.211 15.525 1.00 98.31 107 SER A O 1
ATOM 867 N N . VAL A 1 108 ? 6.223 15.991 13.295 1.00 98.06 108 VAL A N 1
ATOM 868 C CA . VAL A 1 108 ? 4.768 15.975 13.064 1.00 98.06 108 VAL A CA 1
ATOM 869 C C . VAL A 1 108 ? 4.116 14.769 13.742 1.00 98.06 108 VAL A C 1
ATOM 871 O O . VAL A 1 108 ? 3.088 14.908 14.408 1.00 98.06 108 VAL A O 1
ATOM 874 N N . GLN A 1 109 ? 4.706 13.579 13.617 1.00 96.75 109 GLN A N 1
ATOM 875 C CA . GLN A 1 109 ? 4.160 12.376 14.247 1.00 96.75 109 GLN A CA 1
ATOM 876 C C . GLN A 1 109 ? 4.185 12.459 15.778 1.00 96.75 109 GLN A C 1
ATOM 878 O O . GLN A 1 109 ? 3.227 12.033 16.425 1.00 96.75 109 GLN A O 1
ATOM 883 N N . ALA A 1 110 ? 5.242 13.024 16.361 1.00 98.19 110 ALA A N 1
ATOM 884 C CA . ALA A 1 110 ? 5.335 13.264 17.796 1.00 98.19 110 ALA A CA 1
ATOM 885 C C . ALA A 1 110 ? 4.238 14.220 18.279 1.00 98.19 110 ALA A C 1
ATOM 887 O O . ALA A 1 110 ? 3.579 13.944 19.286 1.00 98.19 110 ALA A O 1
ATOM 888 N N . LEU A 1 111 ? 3.980 15.294 17.527 1.00 98.62 111 LEU A N 1
ATOM 889 C CA . LEU A 1 111 ? 2.904 16.229 17.839 1.00 98.62 111 LEU A CA 1
ATOM 890 C C . LEU A 1 111 ? 1.529 15.550 17.788 1.00 98.62 111 LEU A C 1
ATOM 892 O O . LEU A 1 111 ? 0.754 15.691 18.731 1.00 98.62 111 LEU A O 1
ATOM 896 N N . LEU A 1 112 ? 1.250 14.755 16.749 1.00 98.38 112 LEU A N 1
ATOM 897 C CA . LEU A 1 112 ? -0.008 14.006 16.630 1.00 98.38 112 LEU A CA 1
ATOM 898 C C . LEU A 1 112 ? -0.226 13.043 17.807 1.00 98.38 112 LEU A C 1
ATOM 900 O O . LEU A 1 112 ? -1.334 12.973 18.339 1.00 98.38 112 LEU A O 1
ATOM 904 N N . ARG A 1 113 ? 0.823 12.337 18.255 1.00 98.44 113 ARG A N 1
ATOM 905 C CA . ARG A 1 113 ? 0.751 11.458 19.438 1.00 98.44 113 ARG A CA 1
ATOM 906 C C . ARG A 1 113 ? 0.394 12.245 20.700 1.00 98.44 113 ARG A C 1
ATOM 908 O O . ARG A 1 113 ? -0.550 11.879 21.396 1.00 98.44 113 ARG A O 1
ATOM 915 N N . LYS A 1 114 ? 1.071 13.372 20.940 1.00 98.62 114 LYS A N 1
ATOM 916 C CA . LYS A 1 114 ? 0.784 14.262 22.077 1.00 98.62 114 LYS A CA 1
ATOM 917 C C . LYS A 1 114 ? -0.648 14.809 22.036 1.00 98.62 114 LYS A C 1
ATOM 919 O O . LYS A 1 114 ? -1.318 14.881 23.066 1.00 98.62 114 LYS A O 1
ATOM 924 N N . SER A 1 115 ? -1.137 15.178 20.854 1.00 98.62 115 SER A N 1
ATOM 925 C CA . SER A 1 115 ? -2.521 15.624 20.667 1.00 98.62 115 SER A CA 1
ATOM 926 C C . SER A 1 115 ? -3.530 14.518 20.985 1.00 98.62 115 SER A C 1
ATOM 928 O O . SER A 1 115 ? -4.531 14.796 21.645 1.00 98.62 115 SER A O 1
ATOM 930 N N . GLN A 1 116 ? -3.259 13.271 20.583 1.00 98.56 116 GLN A N 1
ATOM 931 C CA . GLN A 1 116 ? -4.119 12.128 20.902 1.00 98.56 116 GLN A CA 1
ATOM 932 C C . GLN A 1 116 ? -4.187 11.867 22.413 1.00 98.56 116 GLN A C 1
ATOM 934 O O . GLN A 1 116 ? -5.275 11.671 22.950 1.00 98.56 116 GLN A O 1
ATOM 939 N N . GLU A 1 117 ? -3.055 11.910 23.119 1.00 98.69 117 GLU A N 1
ATOM 940 C CA . GLU A 1 117 ? -3.015 11.742 24.581 1.00 98.69 117 GLU A CA 1
ATOM 941 C C . GLU A 1 117 ? -3.861 12.797 25.305 1.00 98.69 117 GLU A C 1
ATOM 943 O O . GLU A 1 117 ? -4.619 12.481 26.229 1.00 98.69 117 GLU A O 1
ATOM 948 N N . LEU A 1 118 ? -3.773 14.055 24.863 1.00 98.62 118 LEU A N 1
ATOM 949 C CA . LEU A 1 118 ? -4.588 15.134 25.411 1.00 98.62 118 LEU A CA 1
ATOM 950 C C . LEU A 1 118 ? -6.080 14.916 25.122 1.00 98.62 118 LEU A C 1
ATOM 952 O O . LEU A 1 118 ? -6.902 15.090 26.023 1.00 98.62 118 LEU A O 1
ATOM 956 N N . ALA A 1 119 ? -6.430 14.509 23.900 1.00 98.62 119 ALA A N 1
ATOM 957 C CA . ALA A 1 119 ? -7.810 14.223 23.520 1.00 98.62 119 ALA A CA 1
ATOM 958 C C . ALA A 1 119 ? -8.418 13.096 24.374 1.00 98.62 119 ALA A C 1
ATOM 960 O O . ALA A 1 119 ? -9.532 13.243 24.879 1.00 98.62 119 ALA A O 1
ATOM 961 N N . GLU A 1 120 ? -7.675 12.012 24.619 1.00 98.56 120 GLU A N 1
ATOM 962 C CA . GLU A 1 120 ? -8.123 10.922 25.497 1.00 98.56 120 GLU A CA 1
ATOM 963 C C . GLU A 1 120 ? -8.273 11.377 26.954 1.00 98.56 120 GLU A C 1
ATOM 965 O O . GLU A 1 120 ? -9.248 11.016 27.619 1.00 98.56 120 GLU A O 1
ATOM 970 N N . LYS A 1 121 ? -7.366 12.231 27.455 1.00 98.44 121 LYS A N 1
ATOM 971 C CA . LYS A 1 121 ? -7.508 12.833 28.790 1.00 98.44 121 LYS A CA 1
ATOM 972 C C . LYS A 1 121 ? -8.796 13.652 28.892 1.00 98.44 121 LYS A C 1
ATOM 974 O O . LYS A 1 121 ? -9.533 13.486 29.860 1.00 98.44 121 LYS A O 1
ATOM 979 N N . ILE A 1 122 ? -9.078 14.503 27.903 1.00 98.38 122 ILE A N 1
ATOM 980 C CA . ILE A 1 122 ? -10.304 15.313 27.849 1.00 98.38 122 ILE A CA 1
ATOM 981 C C . ILE A 1 122 ? -11.538 14.407 27.831 1.00 98.38 122 ILE A C 1
ATOM 983 O O . ILE A 1 122 ? -12.440 14.582 28.651 1.00 98.38 122 ILE A O 1
ATOM 987 N N . LYS A 1 123 ? -11.557 13.408 26.941 1.00 98.19 123 LYS A N 1
ATOM 988 C CA . LYS A 1 123 ? -12.654 12.443 26.808 1.00 98.19 123 LYS A CA 1
ATOM 989 C C . LYS A 1 123 ? -12.941 11.726 28.127 1.00 98.19 123 LYS A C 1
ATOM 991 O O . LYS A 1 123 ? -14.101 11.637 28.524 1.00 98.19 123 LYS A O 1
ATOM 996 N N . ARG A 1 124 ? -11.898 11.260 28.825 1.00 98.06 124 ARG A N 1
ATOM 997 C CA . ARG A 1 124 ? -12.027 10.619 30.141 1.00 98.06 124 ARG A CA 1
ATOM 998 C C . ARG A 1 124 ? -12.624 11.571 31.175 1.00 98.06 124 ARG A C 1
ATOM 1000 O O . ARG A 1 124 ? -13.610 11.214 31.808 1.00 98.06 124 ARG A O 1
ATOM 1007 N N . THR A 1 125 ? -12.081 12.784 31.303 1.00 97.94 125 THR A N 1
ATOM 1008 C CA . THR A 1 125 ? -12.574 13.779 32.269 1.00 97.94 125 THR A CA 1
ATOM 1009 C C . THR A 1 125 ? -14.051 14.116 32.041 1.00 97.94 125 THR A C 1
ATOM 1011 O O . THR A 1 125 ? -14.825 14.174 32.994 1.00 97.94 125 THR A O 1
ATOM 1014 N N . ILE A 1 126 ? -14.464 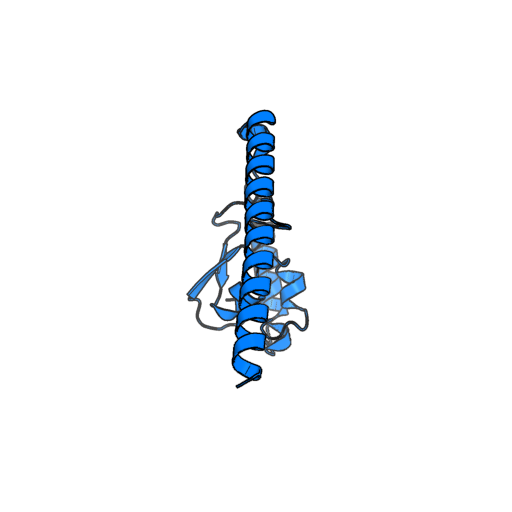14.310 30.783 1.00 97.44 126 ILE A N 1
ATOM 1015 C CA . ILE A 1 126 ? -15.870 14.570 30.437 1.00 97.44 126 ILE A CA 1
ATOM 1016 C C . ILE A 1 126 ? -16.747 13.359 30.783 1.00 97.44 126 ILE A C 1
ATOM 1018 O O . ILE A 1 126 ? -17.806 13.526 31.388 1.00 97.44 126 ILE A O 1
ATOM 1022 N N . GLY A 1 127 ? -16.303 12.145 30.438 1.00 97.31 127 GLY A N 1
ATOM 1023 C CA . GLY A 1 127 ? -17.024 10.909 30.745 1.00 97.31 127 GLY A CA 1
ATOM 1024 C C . GLY A 1 127 ? -17.255 10.710 32.247 1.00 97.31 127 GLY A C 1
ATOM 1025 O O . GLY A 1 127 ? -18.372 10.412 32.660 1.00 97.31 127 GLY A O 1
ATOM 1026 N N . GLU A 1 128 ? -16.235 10.948 33.074 1.00 96.31 128 GLU A N 1
ATOM 1027 C CA . GLU A 1 128 ? -16.332 10.870 34.539 1.00 96.31 128 GLU A CA 1
ATOM 1028 C C . GLU A 1 128 ? -17.282 11.921 35.128 1.00 96.31 128 GLU A C 1
ATOM 1030 O O . GLU A 1 128 ? -18.022 11.627 36.068 1.00 96.31 128 GLU A O 1
ATOM 1035 N N . ALA A 1 129 ? -17.284 13.144 34.587 1.00 95.31 129 ALA A N 1
ATOM 1036 C CA . ALA A 1 129 ? -18.192 14.201 35.027 1.00 95.31 129 ALA A CA 1
ATOM 1037 C C . ALA A 1 129 ? -19.658 13.893 34.675 1.00 95.31 129 ALA A C 1
ATOM 1039 O O . ALA A 1 129 ? -20.555 14.219 35.450 1.00 95.31 129 ALA A O 1
ATOM 1040 N N . HIS A 1 130 ? -19.901 13.252 33.527 1.00 91.12 130 HIS A N 1
ATOM 1041 C CA . HIS A 1 130 ? -21.244 12.877 33.085 1.00 91.12 130 HIS A CA 1
ATOM 1042 C C . HIS A 1 130 ? -21.778 11.623 33.796 1.00 91.12 130 HIS A C 1
ATOM 1044 O O . HIS A 1 130 ? -22.968 11.552 34.068 1.00 91.12 130 HIS A O 1
ATOM 1050 N N . ALA A 1 131 ? -20.926 10.648 34.127 1.00 81.25 131 ALA A N 1
ATOM 1051 C CA . ALA A 1 131 ? -21.337 9.408 34.801 1.00 81.25 131 ALA A CA 1
ATOM 1052 C C . ALA A 1 131 ? -21.693 9.581 36.293 1.00 81.25 131 ALA A C 1
ATOM 1054 O O . ALA A 1 131 ? -22.231 8.664 36.905 1.00 81.25 131 ALA A O 1
ATOM 1055 N N . LYS A 1 132 ? -21.362 10.733 36.893 1.00 59.75 132 LYS A N 1
ATOM 1056 C CA . LYS A 1 132 ? -21.694 11.088 38.287 1.00 59.75 132 LYS A CA 1
ATOM 1057 C C . LYS A 1 132 ? -23.038 11.820 38.436 1.00 59.75 132 LYS A C 1
ATOM 1059 O O . LYS A 1 132 ? -23.351 12.263 39.540 1.00 59.75 132 LYS A O 1
ATOM 1064 N N . ARG A 1 133 ? -23.783 11.995 37.345 1.00 52.59 133 ARG A N 1
ATOM 1065 C CA . ARG A 1 133 ? -25.166 12.490 37.332 1.00 52.59 133 ARG A CA 1
ATOM 1066 C C . ARG A 1 133 ? -26.116 11.324 37.123 1.00 52.59 133 ARG A C 1
ATOM 1068 O O . ARG A 1 133 ? -27.210 11.388 37.717 1.00 52.59 133 ARG A O 1
#

Foldseek 3Di:
DLQPDDFDDWAFLAAQDDPNDGQQFDPDPLGIDGDDPLLRVQCHNPNLVVQQCDCRCSHNVVVPRPCNVVSVVVVVCSNPVDDTGGDPPCVVVDVVVVVVVVVVVVVVVVVVVVVVVVVVVVVVVVVVVVVVD

Secondary structure (DSSP, 8-state):
-TTSSPP-EEEESS-SEETTEE-SB-SSGGGEEEE-HHHHHHHTTS-HHHHHTS--TTSTTTTT-TTHHHHHHHHHHHHHHSPPPB--HHHHH-HHHHHHHHHHHHHHHHHHHHHHHHHHHHHHHHHHHHHT-